Protein AF-A0A2M8QDK3-F1 (afdb_monomer_lite)

Structure (mmCIF, N/CA/C/O backbone):
data_AF-A0A2M8QDK3-F1
#
_entry.id   AF-A0A2M8QDK3-F1
#
loop_
_atom_site.group_PDB
_atom_site.id
_atom_site.type_symbol
_atom_site.label_atom_id
_atom_site.label_alt_id
_atom_site.label_comp_id
_atom_site.label_asym_id
_atom_site.label_entity_id
_atom_site.label_seq_id
_atom_site.pdbx_PDB_ins_code
_atom_site.Cartn_x
_atom_site.Cartn_y
_atom_site.Cartn_z
_atom_site.occupancy
_atom_site.B_iso_or_equiv
_atom_site.auth_seq_id
_atom_site.auth_comp_id
_atom_site.auth_asym_id
_atom_site.auth_atom_id
_atom_site.pdbx_PDB_model_num
ATOM 1 N N . LYS A 1 1 ? -19.994 1.492 24.107 1.00 64.06 1 LYS A N 1
ATOM 2 C CA . LYS A 1 1 ? -18.579 1.861 24.394 1.00 64.06 1 LYS A CA 1
ATOM 3 C C . LYS A 1 1 ? -17.589 1.075 23.524 1.00 64.06 1 LYS A C 1
ATOM 5 O O . LYS A 1 1 ? -16.711 1.693 22.938 1.00 64.06 1 LYS A O 1
ATOM 10 N N . GLU A 1 2 ? -17.769 -0.237 23.358 1.00 71.44 2 GLU A N 1
ATOM 11 C CA . GLU A 1 2 ? -16.856 -1.113 22.602 1.00 71.44 2 GLU A CA 1
ATOM 12 C C . GLU A 1 2 ? -16.722 -0.769 21.101 1.00 71.44 2 GLU A C 1
ATOM 14 O O . GLU A 1 2 ? -15.612 -0.631 20.596 1.00 71.44 2 GLU A O 1
ATOM 19 N N . PHE A 1 3 ? -17.834 -0.500 20.404 1.00 71.88 3 PHE A N 1
ATOM 20 C CA . PHE A 1 3 ? -17.815 -0.076 18.992 1.00 71.88 3 PHE A CA 1
ATOM 21 C C . PHE A 1 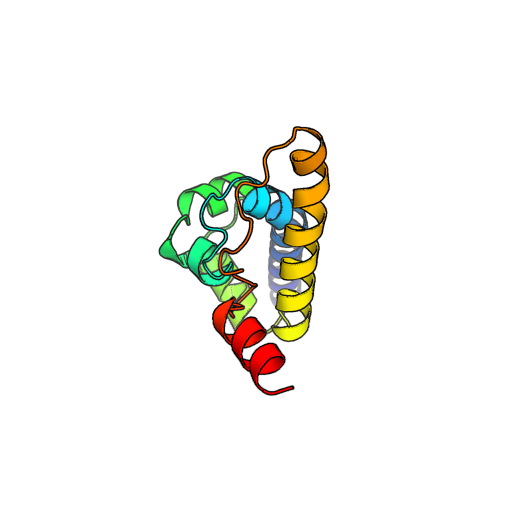3 ? -17.028 1.222 18.748 1.00 71.88 3 PHE A C 1
ATOM 23 O O . PHE A 1 3 ? -16.303 1.341 17.761 1.00 71.88 3 PHE A O 1
ATOM 30 N N . LYS A 1 4 ? -17.124 2.188 19.673 1.00 72.06 4 LYS A N 1
ATOM 31 C CA . LYS A 1 4 ? -16.379 3.456 19.595 1.00 72.06 4 LYS A CA 1
ATOM 32 C C . LYS A 1 4 ? -14.868 3.223 19.733 1.00 72.06 4 LYS A C 1
ATOM 34 O O . LYS A 1 4 ? -14.093 3.905 19.074 1.00 72.06 4 LYS A O 1
ATOM 39 N N . SER A 1 5 ? -14.467 2.232 20.535 1.00 85.75 5 SER A N 1
ATOM 40 C CA . SER A 1 5 ? -13.066 1.818 20.687 1.00 85.75 5 SER A CA 1
ATOM 41 C C . SER A 1 5 ? -12.525 1.162 19.410 1.00 85.75 5 SER A C 1
ATOM 43 O O . SER A 1 5 ? -11.487 1.575 18.902 1.00 85.75 5 SER A O 1
ATOM 45 N N . LYS A 1 6 ? -13.276 0.222 18.816 1.00 88.25 6 LYS A N 1
ATOM 46 C CA . LYS A 1 6 ? -12.879 -0.460 17.567 1.00 88.25 6 LYS A CA 1
ATOM 47 C C . LYS A 1 6 ? -12.731 0.514 16.392 1.00 88.25 6 LYS A C 1
ATOM 49 O O . LYS A 1 6 ? -11.744 0.451 15.665 1.00 88.25 6 LYS A O 1
ATOM 54 N N . ARG A 1 7 ? -13.650 1.479 16.245 1.00 90.00 7 ARG A N 1
ATOM 55 C CA . ARG A 1 7 ? -13.532 2.539 15.225 1.00 90.00 7 ARG A CA 1
ATOM 56 C C . ARG A 1 7 ? -12.259 3.368 15.406 1.00 90.00 7 ARG A C 1
ATOM 58 O O . ARG A 1 7 ? -11.582 3.650 14.423 1.00 90.00 7 ARG A O 1
ATOM 65 N N . LYS A 1 8 ? -11.926 3.734 16.647 1.00 92.94 8 LYS A N 1
ATOM 66 C CA . LYS A 1 8 ? -10.707 4.492 16.951 1.00 92.94 8 LYS A CA 1
ATOM 67 C C . LYS A 1 8 ? -9.450 3.705 16.561 1.00 92.94 8 LYS A C 1
ATOM 69 O O . LYS A 1 8 ? -8.576 4.260 15.911 1.00 92.94 8 LYS A O 1
ATOM 74 N N . GLN A 1 9 ? -9.408 2.406 16.859 1.00 92.12 9 GLN A N 1
ATOM 75 C CA . GLN A 1 9 ? -8.295 1.536 16.457 1.00 92.12 9 GLN A CA 1
ATOM 76 C C . GLN A 1 9 ? -8.133 1.457 14.930 1.00 92.12 9 GLN A C 1
ATOM 78 O O . GLN A 1 9 ? -7.014 1.516 14.429 1.00 92.12 9 GLN A O 1
ATOM 83 N N . ILE A 1 10 ? -9.235 1.357 14.177 1.00 94.19 10 ILE A N 1
ATOM 84 C CA . ILE A 1 10 ? -9.198 1.363 12.704 1.00 94.19 10 ILE A CA 1
ATOM 85 C C . ILE A 1 10 ? -8.660 2.702 12.182 1.00 94.19 10 ILE A C 1
ATOM 87 O O . ILE A 1 10 ? -7.790 2.714 11.316 1.00 94.19 10 ILE A O 1
ATOM 91 N N . GLN A 1 11 ? -9.128 3.825 12.733 1.00 94.81 11 GLN A N 1
ATOM 92 C CA . GLN A 1 11 ? -8.638 5.156 12.359 1.00 94.81 11 GLN A CA 1
ATOM 93 C C . GLN A 1 11 ? -7.141 5.320 12.638 1.00 94.81 11 GLN A C 1
ATOM 95 O O . GLN A 1 11 ? -6.411 5.802 11.778 1.00 94.81 11 GLN A O 1
ATOM 100 N N . GLU A 1 12 ? -6.662 4.878 13.801 1.00 95.44 12 GLU A N 1
ATOM 101 C CA . GLU A 1 12 ? -5.236 4.916 14.142 1.00 95.44 12 GLU A CA 1
ATOM 102 C C . GLU A 1 12 ? -4.394 4.092 13.158 1.00 95.44 12 GLU A C 1
ATOM 104 O O . GLU A 1 12 ? -3.330 4.543 12.733 1.00 95.44 12 GLU A O 1
ATOM 109 N N . LYS A 1 13 ? -4.880 2.914 12.743 1.00 96.38 13 LYS A N 1
ATOM 110 C CA . LYS A 1 13 ? -4.214 2.093 11.720 1.00 96.38 13 LYS A CA 1
ATOM 111 C C . LYS A 1 13 ? -4.205 2.775 10.353 1.00 96.38 13 LYS A C 1
ATOM 113 O O . LYS A 1 13 ? -3.165 2.788 9.704 1.00 96.38 13 LYS A O 1
ATOM 118 N N . LEU A 1 14 ? -5.316 3.387 9.941 1.00 96.25 14 LEU A N 1
ATOM 119 C CA . LEU A 1 14 ? -5.396 4.134 8.682 1.00 96.25 14 LEU A CA 1
ATOM 120 C C . LEU A 1 14 ? -4.431 5.319 8.652 1.00 96.25 14 LEU A C 1
ATOM 122 O O . LEU A 1 14 ? -3.725 5.499 7.666 1.00 96.25 14 LEU A O 1
ATOM 126 N N . ILE A 1 15 ? -4.354 6.088 9.739 1.00 95.94 15 ILE A N 1
ATOM 127 C CA . ILE A 1 15 ? -3.426 7.220 9.850 1.00 95.94 15 ILE A CA 1
ATOM 128 C C . ILE A 1 15 ? -1.973 6.730 9.778 1.00 95.94 15 ILE A C 1
ATOM 130 O O . ILE A 1 15 ? -1.169 7.300 9.040 1.00 95.94 15 ILE A O 1
ATOM 134 N N . LYS A 1 16 ? -1.625 5.651 10.493 1.00 95.56 16 LYS A N 1
ATOM 135 C CA . LYS A 1 16 ? -0.281 5.052 10.414 1.00 95.56 16 LYS A CA 1
ATOM 136 C C . LYS A 1 16 ? 0.059 4.592 9.000 1.00 95.56 16 LYS A C 1
ATOM 138 O O . LYS A 1 16 ? 1.151 4.883 8.526 1.00 95.56 16 LYS A O 1
ATOM 143 N N . LEU A 1 17 ? -0.873 3.919 8.324 1.00 96.44 17 LEU A N 1
ATOM 144 C CA . LEU A 1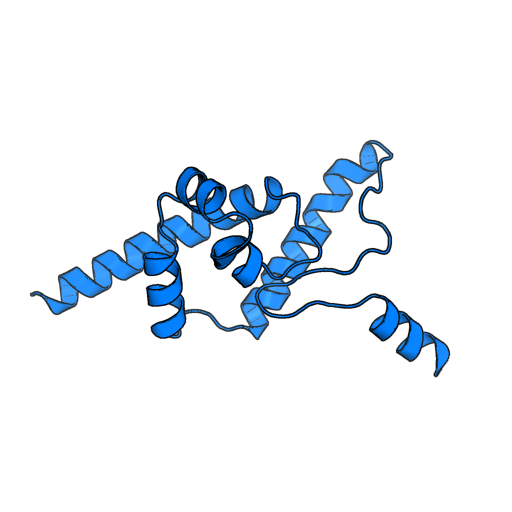 17 ? -0.676 3.477 6.948 1.00 96.44 17 LEU A CA 1
ATOM 145 C C . LEU A 1 17 ? -0.466 4.675 6.016 1.00 96.44 17 LEU A C 1
ATOM 147 O O . LEU A 1 17 ? 0.560 4.748 5.353 1.00 96.44 17 LEU A O 1
ATOM 151 N N . ALA A 1 18 ? -1.391 5.637 6.011 1.00 95.19 18 ALA A N 1
ATOM 152 C CA . ALA A 1 18 ? -1.362 6.781 5.101 1.00 95.19 18 ALA A CA 1
ATOM 153 C C . ALA A 1 18 ? -0.089 7.630 5.249 1.00 95.19 18 ALA A C 1
ATOM 155 O O . ALA A 1 18 ? 0.458 8.106 4.260 1.00 95.19 18 ALA A O 1
ATOM 156 N N . THR A 1 19 ? 0.415 7.789 6.474 1.00 96.06 19 THR A N 1
ATOM 157 C CA . THR A 1 19 ? 1.626 8.584 6.735 1.00 96.06 19 THR A CA 1
ATOM 158 C C . THR A 1 19 ? 2.933 7.854 6.421 1.00 96.06 19 THR A C 1
ATOM 160 O O . THR A 1 19 ? 3.957 8.506 6.228 1.00 96.06 19 THR A O 1
ATOM 163 N N . ARG A 1 20 ? 2.934 6.516 6.374 1.00 96.94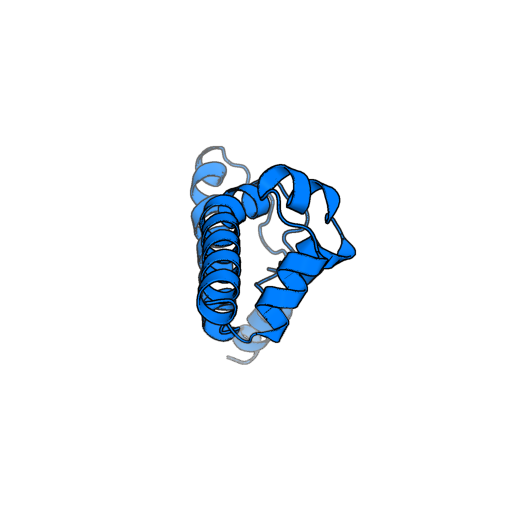 20 ARG A N 1
ATOM 164 C CA . ARG A 1 20 ? 4.154 5.706 6.203 1.00 96.94 20 ARG A CA 1
ATOM 165 C C . ARG A 1 20 ? 4.240 4.993 4.860 1.00 96.94 20 ARG A C 1
ATOM 167 O O . ARG A 1 20 ? 5.344 4.635 4.456 1.00 96.94 20 ARG A O 1
ATOM 174 N N . ILE A 1 21 ? 3.119 4.824 4.157 1.00 95.62 21 ILE A N 1
ATOM 175 C CA . ILE A 1 21 ? 3.095 4.160 2.854 1.00 95.62 21 ILE A CA 1
ATOM 176 C C . ILE A 1 21 ? 3.990 4.836 1.800 1.00 95.62 21 ILE A C 1
ATOM 178 O O . ILE A 1 21 ? 4.668 4.095 1.093 1.00 95.62 21 ILE A O 1
ATOM 182 N N . PRO A 1 22 ? 4.130 6.180 1.733 1.00 94.69 22 PRO A N 1
ATOM 183 C CA . PRO A 1 22 ? 5.026 6.805 0.757 1.00 94.69 22 PRO A CA 1
ATOM 184 C C . PRO A 1 22 ? 6.492 6.413 0.978 1.00 94.69 22 PRO A C 1
ATOM 186 O O . PRO A 1 22 ? 7.211 6.102 0.038 1.00 94.69 22 PRO A O 1
ATOM 189 N N . ILE A 1 23 ? 6.923 6.356 2.243 1.00 93.81 23 ILE A N 1
ATOM 190 C CA . ILE A 1 23 ? 8.287 5.954 2.611 1.00 93.81 23 ILE A CA 1
ATOM 191 C C . ILE A 1 23 ? 8.517 4.485 2.251 1.00 93.81 23 ILE A C 1
ATOM 193 O O . ILE A 1 23 ? 9.561 4.135 1.720 1.00 93.81 23 ILE A O 1
ATOM 197 N N . PHE A 1 24 ? 7.535 3.622 2.515 1.00 96.44 24 PHE A N 1
ATOM 198 C CA . PHE A 1 24 ? 7.609 2.215 2.127 1.00 96.44 24 PHE A CA 1
ATOM 199 C C . PHE A 1 24 ? 7.750 2.054 0.605 1.00 96.44 24 PHE A C 1
ATOM 201 O O . PHE A 1 24 ? 8.612 1.313 0.149 1.00 96.44 24 PHE A O 1
ATOM 208 N N . MET A 1 25 ? 6.960 2.802 -0.170 1.00 94.19 25 MET A N 1
ATOM 209 C CA . MET A 1 25 ? 7.004 2.793 -1.636 1.00 94.19 25 MET A CA 1
ATOM 210 C C . MET A 1 25 ? 8.307 3.340 -2.237 1.00 94.19 25 MET A C 1
ATOM 212 O O . MET A 1 25 ? 8.631 3.000 -3.373 1.00 94.19 25 MET A O 1
ATOM 216 N N . TYR A 1 26 ? 9.017 4.194 -1.499 1.00 90.62 26 TYR A N 1
ATOM 217 C CA . TYR A 1 26 ? 10.338 4.703 -1.870 1.00 90.62 26 TYR A CA 1
ATOM 218 C C . TYR A 1 26 ? 11.452 3.680 -1.597 1.00 90.62 26 TYR A C 1
ATOM 220 O O . TYR A 1 26 ? 12.453 3.643 -2.299 1.00 90.62 26 TYR A O 1
ATOM 228 N N . LEU A 1 27 ? 11.301 2.864 -0.548 1.00 91.25 27 LEU A N 1
ATOM 229 C CA . LEU A 1 27 ? 12.335 1.920 -0.106 1.00 91.25 27 LEU A CA 1
ATOM 230 C C . LEU A 1 27 ? 12.278 0.557 -0.801 1.00 91.25 27 LEU A C 1
ATOM 232 O O . LEU A 1 27 ? 13.268 -0.163 -0.764 1.00 91.25 27 LEU A O 1
ATOM 236 N N . THR A 1 28 ? 11.129 0.180 -1.356 1.00 91.75 28 THR A N 1
ATOM 237 C CA . THR A 1 28 ? 10.970 -1.092 -2.065 1.00 91.75 28 THR A CA 1
ATOM 238 C C . THR A 1 28 ? 11.571 -1.030 -3.466 1.00 91.75 28 THR A C 1
ATOM 240 O O . THR A 1 28 ? 11.328 -0.080 -4.212 1.00 91.75 28 THR A O 1
ATOM 243 N N . ASP A 1 29 ? 12.282 -2.087 -3.854 1.00 87.69 29 ASP A N 1
ATOM 244 C CA . ASP A 1 29 ? 12.825 -2.236 -5.208 1.00 87.69 29 ASP A CA 1
ATOM 245 C C . ASP A 1 29 ? 11.812 -2.866 -6.190 1.00 87.69 29 ASP A C 1
ATOM 247 O O . ASP A 1 29 ? 12.028 -2.864 -7.399 1.00 87.69 29 ASP A O 1
ATOM 251 N N . HIS A 1 30 ? 10.674 -3.383 -5.707 1.00 91.94 30 HIS A N 1
ATOM 252 C CA . HIS A 1 30 ? 9.681 -4.100 -6.520 1.00 91.94 30 HIS A CA 1
ATOM 253 C C . HIS A 1 30 ? 8.676 -3.155 -7.200 1.00 91.94 30 HIS A C 1
ATOM 255 O O . HIS A 1 30 ? 7.473 -3.181 -6.917 1.00 91.94 30 HIS A O 1
ATOM 261 N N . ARG A 1 31 ? 9.147 -2.280 -8.094 1.00 87.75 31 ARG A N 1
ATOM 262 C CA . ARG A 1 31 ? 8.299 -1.224 -8.684 1.00 87.75 31 ARG A CA 1
ATOM 263 C C . ARG A 1 31 ? 7.314 -1.735 -9.735 1.00 87.75 31 ARG A C 1
ATOM 265 O O . ARG A 1 31 ? 6.279 -1.093 -9.933 1.00 87.75 31 ARG A O 1
ATOM 272 N N . GLU A 1 32 ? 7.586 -2.874 -10.351 1.00 91.06 32 GLU A N 1
ATOM 273 C CA . GLU A 1 32 ? 6.756 -3.497 -11.389 1.00 91.06 32 GLU A CA 1
ATOM 274 C C . GLU A 1 32 ? 5.590 -4.304 -10.791 1.00 91.06 32 GLU A C 1
ATOM 276 O O . GLU A 1 32 ? 4.621 -4.622 -11.476 1.00 91.06 32 GLU A O 1
ATOM 281 N N . GLN A 1 33 ? 5.663 -4.613 -9.493 1.00 95.19 33 GLN A N 1
ATOM 282 C CA . GLN A 1 33 ? 4.665 -5.398 -8.769 1.00 95.19 33 GLN A CA 1
ATOM 283 C C . GLN A 1 33 ? 3.615 -4.496 -8.117 1.00 95.19 33 GLN A C 1
ATOM 285 O O . GLN A 1 33 ? 3.886 -3.345 -7.756 1.00 95.19 33 GLN A O 1
ATOM 290 N N . THR A 1 34 ? 2.398 -5.016 -7.943 1.00 96.94 34 THR A N 1
ATOM 291 C CA . THR A 1 34 ? 1.337 -4.253 -7.275 1.00 96.94 34 THR A CA 1
ATOM 292 C C . THR A 1 34 ? 1.728 -3.974 -5.826 1.00 96.94 34 THR A C 1
ATOM 294 O O . THR A 1 34 ? 2.289 -4.829 -5.140 1.00 96.94 34 THR A O 1
ATOM 297 N N . LEU A 1 35 ? 1.402 -2.787 -5.315 1.00 97.06 35 LEU A N 1
ATOM 298 C CA . LEU A 1 35 ? 1.683 -2.415 -3.931 1.00 97.06 35 LEU A CA 1
ATOM 299 C C . LEU A 1 35 ? 1.080 -3.431 -2.956 1.00 97.06 35 LEU A C 1
ATOM 301 O O . LEU A 1 35 ? 1.676 -3.738 -1.925 1.00 97.06 35 LEU A O 1
ATOM 305 N N . ARG A 1 36 ? -0.093 -3.976 -3.289 1.00 97.12 36 ARG A N 1
ATOM 306 C CA . ARG A 1 36 ? -0.737 -5.023 -2.502 1.00 97.12 36 ARG A CA 1
ATOM 307 C C . ARG A 1 36 ? 0.126 -6.283 -2.409 1.00 97.12 36 ARG A C 1
ATOM 309 O O . ARG A 1 36 ? 0.284 -6.804 -1.305 1.00 97.12 36 ARG A O 1
ATOM 316 N N . ASP A 1 37 ? 0.707 -6.750 -3.509 1.00 97.62 37 ASP A N 1
ATOM 317 C CA . ASP A 1 37 ? 1.581 -7.931 -3.516 1.00 97.62 37 ASP A CA 1
ATOM 318 C C . ASP A 1 37 ? 2.914 -7.655 -2.823 1.00 97.62 37 ASP A C 1
ATOM 320 O O . ASP A 1 37 ? 3.402 -8.493 -2.063 1.00 97.62 37 ASP A O 1
ATOM 324 N N . VAL A 1 38 ? 3.458 -6.446 -2.980 1.00 97.75 38 VAL A N 1
ATOM 325 C CA . VAL A 1 38 ? 4.671 -6.037 -2.263 1.00 97.75 38 VAL A CA 1
ATOM 326 C C . VAL A 1 38 ? 4.441 -6.064 -0.747 1.00 97.75 38 VAL A C 1
ATOM 328 O O . VAL A 1 38 ? 5.252 -6.617 -0.008 1.00 97.75 38 VAL A O 1
ATOM 331 N N . ILE A 1 39 ? 3.307 -5.544 -0.269 1.00 97.88 39 ILE A N 1
ATOM 332 C CA . ILE A 1 39 ? 2.955 -5.547 1.161 1.00 97.88 39 ILE A CA 1
ATOM 333 C C . ILE A 1 39 ? 2.717 -6.967 1.688 1.00 97.88 39 ILE A C 1
ATOM 335 O O . ILE A 1 39 ? 3.106 -7.283 2.814 1.00 97.88 39 ILE A O 1
ATOM 339 N N . THR A 1 40 ? 2.008 -7.799 0.924 1.00 97.62 40 THR A N 1
ATOM 340 C CA . THR A 1 40 ? 1.472 -9.075 1.429 1.00 97.62 40 THR A CA 1
ATOM 341 C C . THR A 1 40 ? 2.414 -10.255 1.217 1.00 97.62 40 THR A C 1
ATOM 343 O O . THR A 1 40 ? 2.413 -11.169 2.040 1.00 97.62 40 THR A O 1
ATOM 346 N N . GLN A 1 41 ? 3.225 -10.234 0.157 1.00 97.12 41 GLN A N 1
ATOM 347 C CA . GLN A 1 41 ? 3.998 -11.391 -0.298 1.00 97.12 41 GLN A CA 1
ATOM 348 C C . GLN A 1 41 ? 5.499 -11.104 -0.360 1.00 97.12 41 GLN A C 1
ATOM 350 O O . GLN A 1 41 ? 6.279 -11.873 0.199 1.00 97.12 41 GLN A O 1
ATOM 355 N N . LEU A 1 42 ? 5.906 -10.012 -1.013 1.00 97.25 42 LEU A N 1
ATOM 356 C CA . LEU A 1 42 ? 7.321 -9.792 -1.342 1.00 97.25 42 LEU A CA 1
ATOM 357 C C . LEU A 1 42 ? 8.103 -9.212 -0.162 1.00 97.25 42 LEU A C 1
ATOM 359 O O . LEU A 1 42 ? 9.140 -9.749 0.218 1.00 97.25 42 LEU A O 1
ATOM 363 N N . GLU A 1 43 ? 7.582 -8.159 0.471 1.00 97.56 43 GLU A N 1
ATOM 364 C CA . GLU A 1 43 ? 8.291 -7.433 1.529 1.00 97.56 43 GLU A CA 1
ATOM 365 C C . GLU A 1 43 ? 7.443 -7.151 2.786 1.00 97.56 43 GLU A C 1
ATOM 367 O O . GLU A 1 43 ? 7.435 -6.030 3.317 1.00 97.56 43 GLU A O 1
ATOM 372 N N . PRO A 1 44 ? 6.778 -8.169 3.368 1.00 97.75 44 PRO A N 1
ATOM 373 C CA . PRO A 1 44 ? 5.977 -7.982 4.579 1.00 97.75 44 PRO A CA 1
ATOM 374 C C . PRO A 1 44 ? 6.821 -7.513 5.778 1.00 97.75 44 PRO A C 1
ATOM 376 O O . PRO A 1 44 ? 6.324 -6.814 6.668 1.00 97.75 44 PRO A O 1
ATOM 379 N N . GLY A 1 45 ? 8.109 -7.875 5.808 1.00 97.94 45 GLY A N 1
ATOM 380 C CA . GLY A 1 45 ? 9.060 -7.435 6.829 1.00 97.94 45 GLY A CA 1
ATOM 381 C C . GLY A 1 45 ? 9.352 -5.936 6.753 1.00 97.94 45 GLY A C 1
ATOM 382 O O . GLY A 1 45 ? 9.233 -5.239 7.762 1.00 97.94 45 GLY A O 1
ATOM 383 N N . LEU A 1 46 ? 9.665 -5.426 5.556 1.00 97.50 46 LEU A N 1
ATOM 384 C CA . LEU A 1 46 ? 9.888 -3.997 5.328 1.00 97.50 46 LEU A CA 1
ATOM 385 C C . LEU A 1 46 ? 8.619 -3.198 5.641 1.00 97.50 46 LEU A C 1
ATOM 387 O O . LEU A 1 46 ? 8.686 -2.199 6.360 1.00 97.50 46 LEU A O 1
ATOM 391 N N . PHE A 1 47 ? 7.454 -3.680 5.196 1.00 98.19 47 PHE A N 1
ATOM 392 C CA . PHE A 1 47 ? 6.168 -3.042 5.475 1.00 98.19 47 PHE A CA 1
ATOM 393 C C . PHE A 1 47 ? 5.940 -2.871 6.978 1.00 98.19 47 PHE A C 1
ATOM 395 O O . PHE A 1 47 ? 5.627 -1.770 7.446 1.00 98.19 47 PHE A O 1
ATOM 402 N N . LYS A 1 48 ? 6.158 -3.938 7.754 1.00 98.12 48 LYS A N 1
ATOM 403 C CA . LYS A 1 48 ? 6.022 -3.898 9.211 1.00 98.12 48 LYS A CA 1
ATOM 404 C C . LYS A 1 48 ? 7.027 -2.951 9.858 1.00 98.12 48 LYS A C 1
ATOM 406 O O . LYS A 1 48 ? 6.649 -2.215 10.766 1.00 98.12 48 LYS A O 1
ATOM 411 N N . ASN A 1 49 ? 8.272 -2.935 9.391 1.00 97.62 49 ASN A N 1
ATOM 412 C CA . ASN A 1 49 ? 9.315 -2.066 9.936 1.00 97.62 49 ASN A CA 1
ATOM 413 C C . ASN A 1 49 ? 9.023 -0.579 9.684 1.00 97.62 49 ASN A C 1
ATOM 415 O O . ASN A 1 49 ? 9.222 0.245 10.574 1.00 97.62 49 ASN A O 1
ATOM 419 N N . VAL A 1 50 ? 8.514 -0.232 8.499 1.00 97.38 50 VAL A N 1
ATOM 420 C CA . VAL A 1 50 ? 8.249 1.162 8.108 1.00 97.38 50 VAL A CA 1
ATOM 421 C C . VAL A 1 50 ? 6.932 1.682 8.688 1.00 97.38 50 VAL A C 1
ATOM 423 O O . VAL A 1 50 ? 6.866 2.817 9.168 1.00 97.38 50 VAL A O 1
ATOM 426 N N . THR A 1 51 ? 5.870 0.875 8.650 1.00 97.12 51 THR A N 1
ATOM 427 C CA . THR A 1 51 ? 4.512 1.313 9.025 1.00 97.12 51 THR A CA 1
ATOM 428 C C . THR A 1 51 ? 4.127 0.957 10.461 1.00 97.12 51 THR A C 1
ATOM 430 O O . THR A 1 51 ? 3.222 1.568 11.037 1.00 97.12 51 THR A O 1
ATOM 433 N N . GLY A 1 52 ? 4.788 -0.040 11.055 1.00 96.88 52 GLY A N 1
ATOM 434 C CA . GLY A 1 52 ? 4.387 -0.644 12.325 1.00 96.88 52 GLY A CA 1
ATOM 435 C C . GLY A 1 52 ? 3.108 -1.487 12.239 1.00 96.88 52 GLY A C 1
ATOM 436 O O . GLY A 1 52 ? 2.581 -1.879 13.281 1.00 96.88 52 GLY A O 1
ATOM 437 N N . LEU A 1 53 ? 2.583 -1.741 11.035 1.00 97.94 53 LEU A N 1
ATOM 438 C CA . LEU A 1 53 ? 1.392 -2.556 10.794 1.00 97.94 53 LEU A CA 1
ATOM 439 C C . LEU A 1 53 ? 1.784 -3.953 10.318 1.00 97.94 53 LEU A C 1
ATOM 441 O O . LEU A 1 53 ? 2.776 -4.142 9.621 1.00 97.94 53 LEU A O 1
ATOM 445 N N . THR A 1 54 ? 0.997 -4.955 10.693 1.00 98.06 54 THR A N 1
ATOM 446 C CA . THR A 1 54 ? 1.158 -6.314 10.164 1.00 98.06 54 THR A CA 1
ATOM 447 C C . THR A 1 54 ? 0.371 -6.495 8.868 1.00 98.06 54 THR A C 1
ATOM 449 O O . THR A 1 54 ? -0.572 -5.752 8.597 1.00 98.06 54 THR A O 1
ATOM 452 N N . VAL A 1 55 ? 0.694 -7.539 8.099 1.00 97.81 55 VAL A N 1
ATOM 453 C CA . VAL A 1 55 ? -0.106 -7.939 6.926 1.00 97.81 55 VAL A CA 1
ATOM 454 C C . VAL A 1 55 ? -1.575 -8.158 7.307 1.00 97.81 55 VAL A C 1
ATOM 456 O O . VAL A 1 55 ? -2.463 -7.656 6.631 1.00 97.81 55 VAL A O 1
ATOM 459 N N . LYS A 1 56 ? -1.842 -8.786 8.461 1.00 97.62 56 LYS A N 1
ATOM 460 C CA . LYS A 1 56 ? -3.209 -8.985 8.974 1.00 97.62 56 LYS A CA 1
ATOM 461 C C . LYS A 1 56 ? -3.943 -7.671 9.242 1.00 97.62 56 LYS A C 1
ATOM 463 O O . LYS A 1 56 ? -5.148 -7.580 9.033 1.00 97.62 56 LYS A O 1
ATOM 468 N N . ASP A 1 57 ? -3.234 -6.647 9.722 1.00 96.94 57 ASP A N 1
ATOM 469 C CA . ASP A 1 57 ? -3.824 -5.321 9.918 1.00 96.94 57 ASP A CA 1
ATOM 470 C C . ASP A 1 57 ? -4.199 -4.682 8.584 1.00 96.94 57 ASP A C 1
ATOM 472 O O . ASP A 1 57 ? -5.264 -4.079 8.473 1.00 96.94 57 ASP A O 1
ATOM 476 N N . PHE A 1 58 ? -3.338 -4.829 7.579 1.00 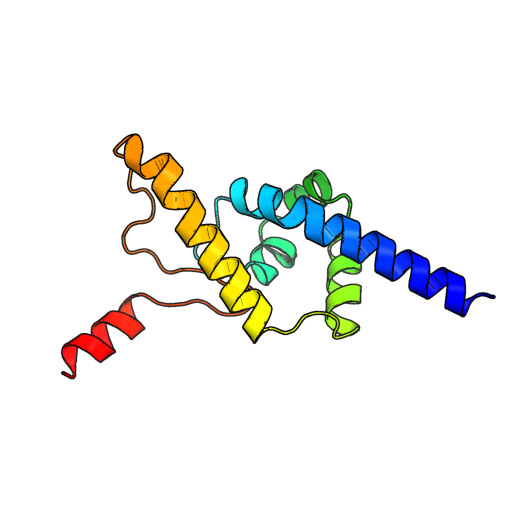97.12 58 PHE A N 1
ATOM 477 C CA . PHE A 1 58 ? -3.597 -4.342 6.232 1.00 97.12 58 PHE A CA 1
ATOM 478 C C . PHE A 1 58 ? -4.782 -5.071 5.583 1.00 97.12 58 PHE A C 1
ATOM 480 O O . PHE A 1 58 ? -5.710 -4.417 5.113 1.00 97.12 58 PHE A O 1
ATOM 487 N N . GLU A 1 59 ? -4.825 -6.402 5.639 1.00 96.56 59 GLU A N 1
ATOM 488 C CA . GLU A 1 59 ? -5.947 -7.211 5.139 1.00 96.56 59 GLU A CA 1
ATOM 489 C C . GLU A 1 59 ? -7.267 -6.873 5.840 1.00 96.56 59 GLU A C 1
ATOM 491 O O . GLU A 1 59 ? -8.320 -6.807 5.202 1.00 96.56 59 GLU A O 1
ATOM 496 N N . LEU A 1 60 ? -7.224 -6.584 7.144 1.00 95.50 60 LEU A N 1
ATOM 497 C CA . LEU A 1 60 ? -8.386 -6.083 7.869 1.00 95.50 60 LEU A CA 1
ATOM 498 C C . LEU A 1 60 ? -8.875 -4.752 7.280 1.00 95.50 60 LEU A C 1
ATOM 500 O O . LEU A 1 60 ? -10.069 -4.596 7.057 1.00 95.50 60 LEU A O 1
ATOM 504 N N . LEU A 1 61 ? -7.986 -3.798 7.000 1.00 95.19 61 LEU A N 1
ATOM 505 C CA . LEU A 1 61 ? -8.380 -2.532 6.371 1.00 95.19 61 LEU A CA 1
ATOM 506 C C . LEU A 1 61 ? -8.971 -2.755 4.970 1.00 95.19 61 LEU A C 1
ATOM 508 O O . LEU A 1 61 ? -10.007 -2.175 4.653 1.00 95.19 61 LEU A O 1
ATOM 512 N N . VAL A 1 62 ? -8.371 -3.638 4.167 1.00 94.19 62 VAL A N 1
ATOM 513 C CA . VAL A 1 62 ? -8.879 -4.002 2.833 1.00 94.19 62 VAL A CA 1
ATOM 514 C C . VAL A 1 62 ? -10.276 -4.620 2.923 1.00 94.19 62 VAL A C 1
ATOM 516 O O . VAL A 1 62 ? -11.186 -4.172 2.230 1.00 94.19 62 VAL A O 1
ATOM 519 N N . SER A 1 63 ? -10.480 -5.598 3.809 1.00 94.75 63 SER A N 1
ATOM 520 C CA . SER A 1 63 ? -11.782 -6.262 3.990 1.00 94.75 63 SER A CA 1
ATOM 521 C C . SER A 1 63 ? -12.879 -5.332 4.516 1.00 94.75 63 SER A C 1
ATOM 523 O O . SER A 1 63 ? -14.056 -5.563 4.253 1.00 94.75 63 SER A O 1
ATOM 525 N N . LEU A 1 64 ? -12.511 -4.250 5.208 1.00 94.19 64 LEU A N 1
ATOM 526 C CA . LEU A 1 64 ? -13.440 -3.199 5.629 1.00 94.19 64 LEU A CA 1
ATOM 527 C C . LEU A 1 64 ? -13.855 -2.256 4.484 1.00 94.19 64 LEU A C 1
ATOM 529 O O . LEU A 1 64 ? -14.700 -1.390 4.705 1.00 94.19 64 LEU A O 1
ATOM 533 N N . GLY A 1 65 ? -13.275 -2.392 3.285 1.00 92.25 65 GLY A N 1
ATOM 534 C CA . GLY A 1 65 ? -13.660 -1.621 2.098 1.00 92.25 65 GLY A CA 1
ATOM 535 C C . GLY A 1 65 ? -13.288 -0.139 2.166 1.00 92.25 65 GLY A C 1
ATOM 536 O O . GLY A 1 65 ? -13.912 0.691 1.512 1.00 92.25 65 GLY A O 1
ATOM 537 N N . VAL A 1 66 ? -12.291 0.219 2.979 1.00 92.00 66 VAL A N 1
ATOM 538 C CA . VAL A 1 66 ? -11.871 1.620 3.178 1.00 92.00 66 VAL A CA 1
ATOM 539 C C . VAL A 1 66 ? -11.003 2.165 2.038 1.00 92.00 66 VAL A C 1
ATOM 541 O O . VAL A 1 66 ? -10.733 3.364 2.003 1.00 92.00 66 VAL A O 1
ATOM 544 N N . PHE A 1 67 ? -10.562 1.304 1.117 1.00 93.31 67 PHE A N 1
ATOM 545 C CA . PHE A 1 67 ? -9.768 1.679 -0.050 1.00 93.31 67 PHE A CA 1
ATOM 546 C C . PHE A 1 67 ? -10.618 1.619 -1.313 1.00 93.31 67 PHE A C 1
ATOM 548 O O . PHE A 1 67 ? -11.260 0.612 -1.599 1.00 93.31 67 PHE A O 1
ATOM 555 N N . ASN A 1 68 ? -10.577 2.695 -2.094 1.00 94.62 68 ASN A N 1
ATOM 556 C CA . ASN A 1 68 ? -11.094 2.701 -3.453 1.00 94.62 68 ASN A CA 1
ATOM 557 C C . ASN A 1 68 ? -9.941 2.366 -4.407 1.00 94.62 68 ASN A C 1
ATOM 559 O O . ASN A 1 68 ? -9.004 3.156 -4.519 1.00 94.62 68 ASN A O 1
ATOM 563 N N . SER A 1 69 ? -10.012 1.220 -5.088 1.00 94.00 69 SER A N 1
ATOM 564 C CA . SER A 1 69 ? -8.943 0.751 -5.979 1.00 94.00 69 SER A CA 1
ATOM 565 C C . SER A 1 69 ? -8.575 1.755 -7.067 1.00 94.00 69 SER A C 1
ATOM 567 O O . SER A 1 69 ? -7.394 1.990 -7.288 1.00 94.00 69 SER A O 1
ATOM 569 N N . ALA A 1 70 ? -9.553 2.411 -7.700 1.00 94.50 70 ALA A N 1
ATOM 570 C CA . ALA A 1 70 ? -9.282 3.376 -8.765 1.00 94.50 70 ALA A CA 1
ATOM 571 C C . ALA A 1 70 ? -8.497 4.593 -8.246 1.00 94.50 70 ALA A C 1
ATOM 573 O O . ALA A 1 70 ? -7.487 4.976 -8.834 1.00 94.50 70 ALA A O 1
ATOM 574 N N . LEU A 1 71 ? -8.912 5.157 -7.105 1.00 95.56 71 LEU A N 1
ATOM 575 C CA . LEU A 1 71 ? -8.203 6.278 -6.476 1.00 95.56 71 LEU A CA 1
ATOM 576 C C . LEU A 1 71 ? -6.817 5.872 -5.968 1.00 95.56 71 LEU A C 1
ATOM 578 O O . LEU A 1 71 ? -5.869 6.645 -6.079 1.00 95.56 71 LEU A O 1
ATOM 582 N N . MET A 1 72 ? -6.686 4.664 -5.422 1.00 96.31 72 MET A N 1
ATOM 583 C CA . MET A 1 72 ? -5.400 4.146 -4.961 1.00 96.31 72 MET A CA 1
ATOM 584 C C . MET A 1 72 ? -4.440 3.900 -6.127 1.00 96.31 72 MET A C 1
ATOM 586 O O . MET A 1 72 ? -3.270 4.258 -6.027 1.00 96.31 72 MET A O 1
ATOM 590 N N . ASN A 1 73 ? -4.924 3.345 -7.238 1.00 96.19 73 ASN A N 1
ATOM 591 C CA . ASN A 1 73 ? -4.134 3.138 -8.449 1.00 96.19 73 ASN A CA 1
ATOM 592 C C . ASN A 1 73 ? -3.613 4.467 -9.010 1.00 96.19 73 ASN A C 1
ATOM 594 O O . ASN A 1 73 ? -2.417 4.590 -9.266 1.00 96.19 73 ASN A O 1
ATOM 598 N N . ASP A 1 74 ? -4.477 5.478 -9.117 1.00 94.38 74 ASP A N 1
ATOM 599 C CA . ASP A 1 74 ? -4.095 6.826 -9.555 1.00 94.38 74 ASP A CA 1
ATOM 600 C C . ASP A 1 74 ? -3.079 7.483 -8.601 1.00 94.38 74 ASP A C 1
ATOM 602 O O . ASP A 1 74 ? -2.069 8.036 -9.041 1.00 94.38 74 ASP A O 1
ATOM 606 N N . ALA A 1 75 ? -3.290 7.373 -7.285 1.00 94.31 75 ALA A N 1
ATOM 607 C CA . ALA A 1 75 ? -2.375 7.922 -6.286 1.00 94.31 75 ALA A CA 1
ATOM 608 C C . ALA A 1 75 ? -0.993 7.247 -6.319 1.00 94.31 75 ALA A C 1
ATOM 610 O O . ALA A 1 75 ? 0.026 7.938 -6.263 1.00 94.31 75 ALA A O 1
ATOM 611 N N . VAL A 1 76 ? -0.944 5.915 -6.440 1.00 94.62 76 VAL A N 1
ATOM 612 C CA . VAL A 1 76 ? 0.311 5.152 -6.534 1.00 94.62 76 VAL A CA 1
ATOM 613 C C . VAL A 1 76 ? 1.053 5.484 -7.826 1.00 94.62 76 VAL A C 1
ATOM 615 O O . VAL A 1 76 ? 2.261 5.717 -7.782 1.00 94.62 76 VAL A O 1
ATOM 618 N N . TYR A 1 77 ? 0.339 5.564 -8.952 1.00 92.31 77 TYR A N 1
ATOM 619 C CA . TYR A 1 77 ? 0.914 5.965 -10.235 1.00 92.31 77 TYR A CA 1
ATOM 620 C C . TYR A 1 77 ? 1.565 7.348 -10.145 1.00 92.31 77 TYR A C 1
ATOM 622 O O . TYR A 1 77 ? 2.744 7.511 -10.460 1.00 92.31 77 TYR A O 1
ATOM 630 N N . LYS A 1 78 ? 0.808 8.341 -9.659 1.00 90.06 78 LYS A N 1
ATOM 631 C CA . LYS A 1 78 ? 1.294 9.711 -9.476 1.00 90.06 78 LYS A CA 1
ATOM 632 C C . LYS A 1 78 ? 2.510 9.743 -8.562 1.00 90.06 78 LYS A C 1
ATOM 634 O O . LYS A 1 78 ? 3.497 10.374 -8.916 1.00 90.06 78 LYS A O 1
ATOM 639 N N . PHE A 1 79 ? 2.472 9.042 -7.430 1.00 90.00 79 PHE 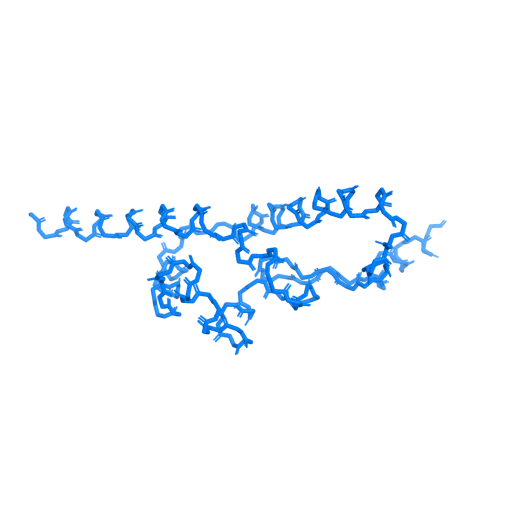A N 1
ATOM 640 C CA . PHE A 1 79 ? 3.609 8.987 -6.514 1.00 90.00 79 PHE A CA 1
ATOM 641 C C . PHE A 1 79 ? 4.885 8.505 -7.213 1.00 90.00 79 PHE A C 1
ATOM 643 O O . PHE A 1 79 ? 5.885 9.216 -7.181 1.00 90.00 79 PHE A O 1
ATOM 650 N N . LYS A 1 80 ? 4.833 7.351 -7.895 1.00 87.31 80 LYS A N 1
ATOM 651 C CA . LYS A 1 80 ? 5.993 6.787 -8.607 1.00 87.31 80 LYS A CA 1
ATOM 652 C C . LYS A 1 80 ? 6.507 7.753 -9.682 1.00 87.31 80 LYS A C 1
ATOM 654 O O . LYS A 1 80 ? 7.692 8.062 -9.719 1.00 87.31 80 LYS A O 1
ATOM 659 N N . ARG A 1 81 ? 5.599 8.329 -10.477 1.00 81.44 81 ARG A N 1
ATOM 660 C CA . ARG A 1 81 ? 5.949 9.270 -11.552 1.00 81.44 81 ARG A CA 1
ATOM 661 C C . ARG A 1 81 ? 6.553 10.586 -11.051 1.00 81.44 81 ARG A C 1
ATOM 663 O O . ARG A 1 81 ? 7.332 11.197 -11.769 1.00 81.44 81 ARG A O 1
ATOM 670 N N . TYR A 1 82 ? 6.162 11.071 -9.873 1.00 76.81 82 TYR A N 1
ATOM 671 C CA . TYR A 1 82 ? 6.701 12.316 -9.307 1.00 76.81 82 TYR A CA 1
ATOM 672 C C . TYR A 1 82 ? 7.977 12.105 -8.488 1.00 76.81 82 TYR A C 1
ATOM 674 O O . TYR A 1 82 ? 8.698 13.071 -8.241 1.00 76.81 82 TYR A O 1
ATOM 682 N N . GLU A 1 83 ? 8.283 10.870 -8.101 1.00 70.81 83 GLU A N 1
ATOM 683 C CA . GLU A 1 83 ? 9.563 10.513 -7.492 1.00 70.81 83 GLU A CA 1
ATOM 684 C C . GLU A 1 83 ? 10.701 10.513 -8.529 1.00 70.81 83 GLU A C 1
ATOM 686 O O . GLU A 1 83 ? 11.754 11.104 -8.274 1.00 70.81 83 GLU A O 1
ATOM 691 N N . ASP A 1 84 ? 10.471 9.951 -9.722 1.00 62.38 84 ASP A N 1
ATOM 692 C CA . ASP A 1 84 ? 11.486 9.805 -10.781 1.00 62.38 84 ASP A CA 1
ATOM 693 C C . ASP A 1 84 ? 12.205 11.117 -11.181 1.00 62.38 84 ASP A C 1
ATOM 695 O O . ASP A 1 84 ? 13.437 11.121 -11.243 1.00 62.38 84 ASP A O 1
ATOM 699 N N . PRO A 1 85 ? 11.536 12.275 -11.379 1.00 54.81 85 PRO A N 1
ATOM 700 C CA . PRO A 1 85 ? 12.194 13.528 -11.763 1.00 54.81 85 PRO A CA 1
ATOM 701 C C . PRO A 1 85 ? 13.231 14.035 -10.753 1.00 54.81 85 PRO A C 1
ATOM 703 O O . PRO A 1 85 ? 14.152 14.757 -11.139 1.00 54.81 85 PRO A O 1
ATOM 706 N N . SER A 1 86 ? 13.114 13.658 -9.473 1.00 50.31 86 SER A N 1
ATOM 707 C CA . SER A 1 86 ? 14.110 14.010 -8.450 1.00 50.31 86 SER A CA 1
ATOM 708 C C . SER A 1 86 ? 15.423 13.226 -8.607 1.00 50.31 86 SER A C 1
ATOM 710 O O . SER A 1 86 ? 16.485 13.730 -8.240 1.00 50.31 86 SER A O 1
ATOM 712 N N . LEU A 1 87 ? 15.374 12.040 -9.223 1.00 51.97 87 LEU A N 1
ATOM 713 C CA . LEU A 1 87 ? 16.527 11.184 -9.518 1.00 51.97 87 LEU A CA 1
ATOM 714 C C . LEU A 1 87 ? 17.062 11.397 -10.946 1.00 51.97 87 LEU A C 1
ATOM 716 O O . LEU A 1 87 ? 18.272 11.324 -11.163 1.00 51.97 87 LEU A O 1
ATOM 720 N N . VAL A 1 88 ? 16.198 11.743 -11.908 1.00 50.94 88 VAL A N 1
ATOM 721 C CA . VAL A 1 88 ? 16.566 11.989 -13.319 1.00 50.94 88 VAL A CA 1
ATOM 722 C C . VAL A 1 88 ? 17.478 13.211 -13.488 1.00 50.94 88 VAL A C 1
ATOM 724 O O . VAL A 1 88 ? 18.319 13.215 -14.385 1.00 50.94 88 VAL A O 1
ATOM 727 N N . TYR A 1 89 ? 17.426 14.210 -12.595 1.00 48.06 89 TYR A N 1
ATOM 728 C CA . TYR A 1 89 ? 18.403 15.316 -12.604 1.00 48.06 89 TYR A CA 1
ATOM 729 C C . TYR A 1 89 ? 19.850 14.835 -12.356 1.00 48.06 89 TYR A C 1
ATOM 731 O O . TYR A 1 89 ? 20.800 15.505 -12.753 1.00 48.06 89 TYR A O 1
ATOM 739 N N . MET A 1 90 ? 20.035 13.646 -11.762 1.00 51.47 90 MET A N 1
ATOM 740 C CA . MET A 1 90 ? 21.340 12.983 -11.628 1.00 51.47 90 MET A CA 1
ATOM 741 C C . MET A 1 90 ? 21.712 12.099 -12.835 1.00 51.47 90 MET A C 1
ATOM 743 O O . MET A 1 90 ? 22.725 11.405 -12.789 1.00 51.47 90 MET A O 1
ATOM 747 N N . GLY A 1 91 ? 20.925 12.115 -13.918 1.00 52.44 91 GLY A N 1
ATOM 748 C CA . GLY A 1 91 ? 21.224 11.409 -15.168 1.00 52.44 91 GLY A CA 1
ATOM 749 C C . GLY A 1 91 ? 20.975 9.900 -15.135 1.00 52.44 91 GLY A C 1
ATOM 750 O O . GLY A 1 91 ? 21.486 9.186 -15.995 1.00 52.44 91 GLY A O 1
ATOM 751 N N . VAL A 1 92 ? 20.212 9.398 -14.158 1.00 55.06 92 VAL A N 1
ATOM 752 C CA . VAL A 1 92 ? 19.922 7.967 -14.025 1.00 55.06 92 VAL A CA 1
ATOM 753 C C . VAL A 1 92 ? 18.427 7.722 -14.204 1.00 55.06 92 VAL A C 1
ATOM 755 O O . VAL A 1 92 ? 17.646 7.902 -13.277 1.00 55.06 92 VAL A O 1
ATOM 758 N N . ASP A 1 93 ? 18.034 7.288 -15.398 1.00 59.03 93 ASP A N 1
ATOM 759 C CA . ASP A 1 93 ? 16.697 6.753 -15.653 1.00 59.03 93 ASP A CA 1
ATOM 760 C C . ASP A 1 93 ? 16.725 5.231 -15.423 1.00 59.03 93 ASP A C 1
ATOM 762 O O . ASP A 1 93 ? 17.015 4.452 -16.329 1.00 59.03 93 ASP A O 1
ATOM 766 N N . ARG A 1 94 ? 16.545 4.803 -14.163 1.00 58.06 94 ARG A N 1
ATOM 767 C CA . ARG A 1 94 ? 16.653 3.379 -13.777 1.00 58.06 94 ARG A CA 1
ATOM 768 C C . ARG A 1 94 ? 15.455 2.536 -14.208 1.00 58.06 94 ARG A C 1
ATOM 770 O O . ARG A 1 94 ? 15.592 1.319 -14.278 1.00 58.06 94 ARG A O 1
ATOM 777 N N . HIS A 1 95 ? 14.315 3.171 -14.468 1.00 65.19 95 HIS A N 1
ATOM 778 C CA . HIS A 1 95 ? 13.030 2.493 -14.651 1.00 65.19 95 HIS A CA 1
ATOM 779 C C . HIS A 1 95 ? 12.364 2.818 -15.992 1.00 65.19 95 HIS A C 1
ATOM 781 O O . HIS A 1 95 ? 11.238 2.383 -16.244 1.00 65.19 95 HIS A O 1
ATOM 787 N N . SER A 1 96 ? 13.075 3.532 -16.876 1.00 63.97 96 SER A N 1
ATOM 788 C CA . SER A 1 96 ? 12.673 3.774 -18.259 1.00 63.97 96 SER A CA 1
ATOM 789 C C . SER A 1 96 ? 12.200 2.488 -18.907 1.00 63.97 96 SER A C 1
ATOM 791 O O . SER A 1 96 ? 12.970 1.550 -19.127 1.00 63.97 96 SER A O 1
ATOM 793 N N . GLY A 1 97 ? 10.917 2.448 -19.245 1.00 67.00 97 GLY A N 1
ATOM 794 C CA . GLY A 1 97 ? 10.393 1.368 -20.051 1.00 67.00 97 GLY A CA 1
ATOM 795 C C . GLY A 1 97 ? 10.027 0.077 -19.331 1.00 67.00 97 GLY A C 1
ATOM 796 O O . GLY A 1 97 ? 9.755 -0.899 -20.029 1.00 67.00 97 GLY A O 1
ATOM 797 N N . GLN A 1 98 ? 10.021 0.059 -17.999 1.00 76.75 98 GLN A N 1
ATOM 798 C CA . GLN A 1 98 ? 9.511 -1.061 -17.208 1.00 76.75 98 GLN A CA 1
ATOM 799 C C . GLN A 1 98 ? 7.994 -0.954 -16.987 1.00 76.75 98 GLN A C 1
ATOM 801 O O . GLN A 1 98 ? 7.408 0.126 -17.089 1.00 76.75 98 GLN A O 1
ATOM 806 N N . ASP A 1 99 ? 7.360 -2.086 -16.673 1.00 87.31 99 ASP A N 1
ATOM 807 C CA . ASP A 1 99 ? 5.964 -2.115 -16.234 1.00 87.31 99 ASP A CA 1
ATOM 808 C C . ASP A 1 99 ? 5.807 -1.368 -14.902 1.00 87.31 99 ASP A C 1
ATOM 810 O O . ASP A 1 99 ? 6.694 -1.383 -14.048 1.00 87.31 99 ASP A O 1
ATOM 814 N N . ILE A 1 100 ? 4.657 -0.725 -14.696 1.00 89.06 100 ILE A N 1
ATOM 815 C CA . ILE A 1 100 ? 4.406 0.067 -13.490 1.00 89.06 100 ILE A CA 1
ATOM 816 C C . ILE A 1 100 ? 3.341 -0.626 -12.650 1.00 89.06 100 ILE A C 1
ATOM 818 O O . ILE A 1 100 ? 2.151 -0.610 -12.974 1.00 89.06 100 ILE A O 1
ATOM 822 N N . GLY A 1 101 ? 3.759 -1.189 -11.519 1.00 93.56 101 GLY A N 1
ATOM 823 C CA . GLY A 1 101 ? 2.836 -1.722 -10.528 1.00 93.56 101 GLY A CA 1
ATOM 824 C C . GLY A 1 101 ? 2.068 -0.599 -9.829 1.00 93.56 101 GLY A C 1
ATOM 825 O O . GLY A 1 101 ? 2.661 0.346 -9.306 1.00 93.56 101 GLY A O 1
ATOM 826 N N . LEU A 1 102 ? 0.745 -0.678 -9.805 1.00 95.69 102 LEU A N 1
ATOM 827 C CA . LEU A 1 102 ? -0.124 0.269 -9.108 1.00 95.69 102 LEU A CA 1
ATOM 828 C C . LEU A 1 102 ? -0.501 -0.274 -7.727 1.00 95.69 102 LEU A C 1
ATOM 830 O O . LEU A 1 102 ? 0.291 -0.966 -7.094 1.00 95.69 102 LEU A O 1
ATOM 834 N N . TYR A 1 103 ? -1.685 0.056 -7.215 1.00 96.69 103 TYR A N 1
ATOM 835 C CA . TYR A 1 103 ? -2.163 -0.497 -5.955 1.00 96.69 103 TYR A CA 1
ATOM 836 C C . TYR A 1 103 ? -2.504 -1.987 -6.082 1.00 96.69 103 TYR A C 1
ATOM 838 O O . TYR A 1 103 ? -2.002 -2.789 -5.296 1.00 96.69 103 TYR A O 1
ATOM 846 N N . ASP A 1 104 ? -3.319 -2.348 -7.073 1.00 96.25 104 ASP A N 1
ATOM 847 C CA . ASP A 1 104 ? -3.790 -3.721 -7.320 1.00 96.25 104 ASP A CA 1
ATOM 848 C C . ASP A 1 104 ? -3.766 -4.136 -8.801 1.00 96.25 104 ASP A C 1
ATOM 850 O O . ASP A 1 104 ? -4.171 -5.243 -9.142 1.00 96.25 104 ASP A O 1
ATOM 854 N N . THR A 1 105 ? -3.287 -3.257 -9.679 1.00 95.44 105 THR A N 1
ATOM 855 C CA . THR A 1 105 ? -3.185 -3.474 -11.127 1.00 95.44 105 THR A CA 1
ATOM 856 C C . THR A 1 105 ? -1.752 -3.207 -11.577 1.00 95.44 105 THR A C 1
ATOM 858 O O . THR A 1 105 ? -1.026 -2.476 -10.906 1.00 95.44 105 THR A O 1
ATOM 861 N N . VAL A 1 106 ? -1.328 -3.771 -12.704 1.00 94.25 106 VAL A N 1
ATOM 862 C CA . VAL A 1 106 ? -0.042 -3.455 -13.340 1.00 94.25 106 VAL A CA 1
ATOM 863 C C . VAL A 1 106 ? -0.330 -2.775 -14.670 1.00 94.25 106 VAL A C 1
ATOM 865 O O . VAL A 1 106 ? -1.108 -3.301 -15.460 1.00 94.25 106 VAL A O 1
ATOM 868 N N . LEU A 1 107 ? 0.277 -1.614 -14.909 1.00 89.06 107 LEU A N 1
ATOM 869 C CA . LEU A 1 107 ? 0.281 -0.979 -16.225 1.00 89.06 107 LEU A CA 1
ATOM 870 C C . LEU A 1 107 ? 1.434 -1.556 -17.030 1.00 89.06 107 LEU A C 1
ATOM 872 O O . LEU A 1 107 ? 2.598 -1.314 -16.694 1.00 89.06 107 LEU A O 1
ATOM 876 N N . ARG A 1 108 ? 1.107 -2.312 -18.077 1.00 86.88 108 ARG A N 1
ATOM 877 C CA . ARG A 1 108 ? 2.119 -2.907 -18.942 1.00 86.88 108 ARG A CA 1
ATOM 878 C C . ARG A 1 108 ? 2.488 -1.960 -20.060 1.00 86.88 108 ARG A C 1
ATOM 880 O O . ARG A 1 108 ? 1.622 -1.368 -20.705 1.00 86.88 108 ARG A O 1
ATOM 887 N N . ARG A 1 109 ? 3.780 -1.858 -20.343 1.00 77.31 109 ARG A N 1
ATOM 888 C CA . ARG A 1 109 ? 4.259 -1.009 -21.438 1.00 77.31 109 ARG A CA 1
ATOM 889 C C . ARG A 1 109 ? 3.725 -1.462 -22.798 1.00 77.31 109 ARG A C 1
ATOM 891 O O . ARG A 1 109 ? 3.340 -0.628 -23.614 1.00 77.31 109 ARG A O 1
ATOM 898 N N . SER A 1 110 ? 3.658 -2.772 -23.014 1.00 73.75 110 SER A N 1
ATOM 899 C CA . SER A 1 110 ? 3.160 -3.361 -24.259 1.00 73.75 110 SER A CA 1
ATOM 900 C C . SER A 1 110 ? 1.717 -2.968 -24.574 1.00 73.75 110 SER A C 1
ATOM 902 O O . SER A 1 110 ? 1.372 -2.824 -25.741 1.00 73.75 110 SER A O 1
ATOM 904 N N . GLU A 1 111 ? 0.883 -2.750 -23.554 1.00 71.94 111 GLU A N 1
ATOM 905 C CA . GLU A 1 111 ? -0.506 -2.313 -23.731 1.00 71.94 111 GLU A CA 1
ATOM 906 C C . GLU A 1 111 ? -0.573 -0.874 -24.263 1.00 71.94 111 GLU A C 1
ATOM 908 O O . GLU A 1 111 ? -1.408 -0.571 -25.108 1.00 71.94 111 GLU A O 1
ATOM 913 N N . TYR A 1 112 ? 0.349 -0.004 -23.838 1.00 64.94 112 TYR A N 1
ATOM 914 C CA . TYR A 1 112 ? 0.475 1.359 -24.365 1.00 64.94 112 TYR A CA 1
ATOM 915 C C . TYR A 1 112 ? 1.023 1.389 -25.795 1.00 64.94 112 TYR A C 1
ATOM 917 O O . TYR A 1 112 ?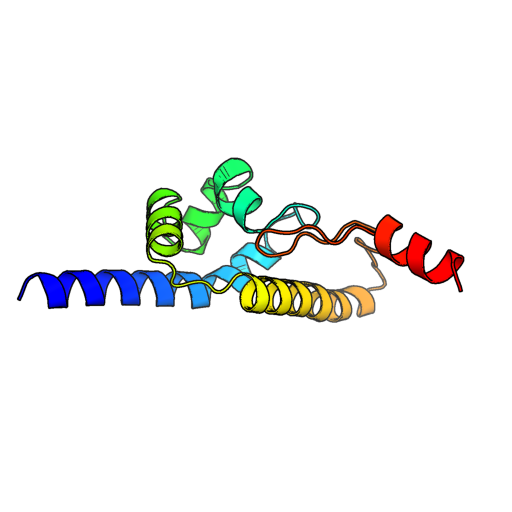 0.522 2.131 -26.637 1.00 64.94 112 TYR A O 1
ATOM 925 N N . GLU A 1 113 ? 2.055 0.592 -26.073 1.00 66.75 113 GLU A N 1
ATOM 926 C CA . GLU A 1 113 ? 2.680 0.537 -27.400 1.00 66.75 113 GLU A CA 1
ATOM 927 C C . GLU A 1 113 ? 1.745 -0.072 -28.453 1.00 66.75 113 GLU A C 1
ATOM 929 O O . GLU A 1 113 ? 1.743 0.390 -29.589 1.00 66.75 113 GLU A O 1
ATOM 934 N N . ALA A 1 114 ? 0.908 -1.046 -28.078 1.00 65.62 114 ALA A N 1
ATOM 935 C CA . ALA A 1 114 ? -0.099 -1.620 -28.968 1.00 65.62 114 ALA A CA 1
ATOM 936 C C . ALA A 1 114 ? -1.165 -0.594 -29.384 1.00 65.62 114 ALA A C 1
ATOM 938 O O . ALA A 1 114 ? -1.493 -0.511 -30.560 1.00 65.62 114 ALA A O 1
ATOM 939 N N . ILE A 1 115 ? -1.649 0.234 -28.450 1.00 65.12 115 ILE A N 1
ATOM 940 C CA . ILE A 1 115 ? -2.646 1.278 -28.746 1.00 65.12 115 ILE A CA 1
ATOM 941 C C . ILE A 1 115 ? -2.077 2.327 -29.712 1.00 65.12 115 ILE A C 1
ATOM 943 O O . ILE A 1 115 ? -2.764 2.740 -30.636 1.00 65.12 115 ILE A O 1
ATOM 947 N N . LEU A 1 116 ? -0.815 2.729 -29.529 1.00 61.91 116 LEU A N 1
ATOM 948 C CA . LEU A 1 116 ? -0.149 3.706 -30.402 1.00 61.91 116 LEU A CA 1
ATOM 949 C C . LEU A 1 116 ? 0.232 3.139 -31.778 1.00 61.91 116 LEU A C 1
ATOM 951 O O . LEU A 1 116 ? 0.439 3.908 -32.708 1.00 61.91 116 LEU A O 1
ATOM 955 N N . ALA A 1 117 ? 0.378 1.818 -31.905 1.00 61.62 117 ALA A N 1
ATOM 956 C CA . ALA A 1 117 ? 0.664 1.150 -33.175 1.00 61.62 117 ALA A CA 1
ATOM 957 C C . ALA A 1 117 ? -0.603 0.846 -34.000 1.00 61.62 117 ALA A C 1
ATOM 959 O O . ALA A 1 117 ? -0.491 0.473 -35.168 1.00 61.62 117 ALA A O 1
ATOM 960 N N . GLU A 1 118 ? -1.785 0.975 -33.392 1.00 56.94 118 GLU A N 1
ATOM 961 C CA . GLU A 1 118 ? -3.097 0.841 -34.038 1.00 56.94 118 GLU A CA 1
ATOM 962 C C . GLU A 1 118 ? -3.683 2.195 -34.510 1.00 56.94 118 GLU A C 1
ATOM 964 O O . GLU A 1 118 ? -4.765 2.209 -35.102 1.00 56.94 118 GLU A O 1
ATOM 969 N N . GLU A 1 119 ? -2.962 3.308 -34.299 1.00 47.06 119 GLU A N 1
ATOM 970 C CA . GLU A 1 119 ? -3.220 4.651 -34.865 1.00 47.06 119 GLU A CA 1
ATOM 971 C C . GLU A 1 119 ? -2.351 4.937 -36.104 1.00 47.06 119 GLU A C 1
ATOM 973 O O . GLU A 1 119 ? -2.876 5.580 -37.047 1.00 47.06 119 GLU A O 1
#

Foldseek 3Di:
DVVVVVVVVLVVLVVLCVVQVLVLLVPDPPFQAAPLCCCQPVCVPSNCVRRVDGNVSVVVNVVVVVDDQVVQQVVQVVSVVVVQVVCCVVVDPPCPQHWGHTNHDIRHSVVVVVVVVVD

Secondary structure (DSSP, 8-state):
-HHHHHHHHHHHHHHHHHHHHHHHHHH-S-TTS-HHHIIIII-HHHHHHHHS--HHHHHHHHHTT---HHHHHHHHHHHHHHHHHHHHTTT--SSTT--EE-SS-EE-HHHHHHHHH--

pLDDT: mean 85.86, std 15.04, range [47.06, 98.19]

Organism: NCBI:txid2364212

Sequence (119 aa):
KEFKSKRKQIQEKLIKLATRIPIFMYLTDHREQTLRDVITQLEPGLFKNVTGLTVKDFELLVSLGVFNSALMNDAVYKFKRYEDPSLVYMGVDRHSGQDIGLYDTVLRRSEYEAILAEE

Radius of gyration: 16.61 Å; chains: 1; bounding box: 40×27×59 Å